Protein AF-A0A6C0CN05-F1 (afdb_monomer_lite)

Structure (mmCIF, N/CA/C/O backbone):
data_AF-A0A6C0CN05-F1
#
_entry.id   AF-A0A6C0CN05-F1
#
loop_
_atom_site.group_PDB
_atom_site.id
_atom_site.type_symbol
_atom_site.label_atom_id
_atom_site.label_alt_id
_atom_site.label_comp_id
_atom_site.label_asym_id
_atom_site.label_entity_id
_atom_site.label_seq_id
_atom_site.pdbx_PDB_ins_code
_atom_site.Cartn_x
_atom_site.Cartn_y
_atom_site.Cartn_z
_atom_site.occupancy
_atom_site.B_iso_or_equiv
_atom_site.auth_seq_id
_atom_site.auth_comp_id
_atom_site.auth_asym_id
_atom_site.auth_atom_id
_atom_site.pdbx_PDB_model_num
ATOM 1 N N . MET A 1 1 ? -14.608 10.363 8.719 1.00 62.09 1 MET A N 1
ATOM 2 C CA . MET A 1 1 ? -14.135 9.173 7.986 1.00 62.09 1 MET A CA 1
ATOM 3 C C . MET A 1 1 ? -12.738 8.878 8.479 1.00 62.09 1 MET A C 1
ATOM 5 O O . MET A 1 1 ? -11.831 9.630 8.137 1.00 62.09 1 MET A O 1
ATOM 9 N N . PHE A 1 2 ? -12.588 7.864 9.327 1.00 77.44 2 PHE A N 1
ATOM 10 C CA . PHE A 1 2 ? -11.297 7.524 9.915 1.00 77.44 2 PHE A CA 1
ATOM 11 C C . PHE A 1 2 ? -10.733 6.236 9.309 1.00 77.44 2 PHE A C 1
ATOM 13 O O . PHE A 1 2 ? -11.455 5.270 9.052 1.00 77.44 2 PHE A O 1
ATOM 20 N N . ILE A 1 3 ? -9.426 6.268 9.043 1.00 87.94 3 ILE A N 1
ATOM 21 C CA . ILE A 1 3 ? -8.615 5.103 8.699 1.00 87.94 3 ILE A CA 1
ATOM 22 C C . ILE A 1 3 ? -7.657 4.915 9.868 1.00 87.94 3 ILE A C 1
ATOM 24 O O . ILE A 1 3 ? -6.768 5.744 10.081 1.00 87.94 3 ILE A O 1
ATOM 28 N N . ASP A 1 4 ? -7.835 3.830 10.608 1.00 90.06 4 ASP A N 1
ATOM 29 C CA . ASP A 1 4 ? -6.95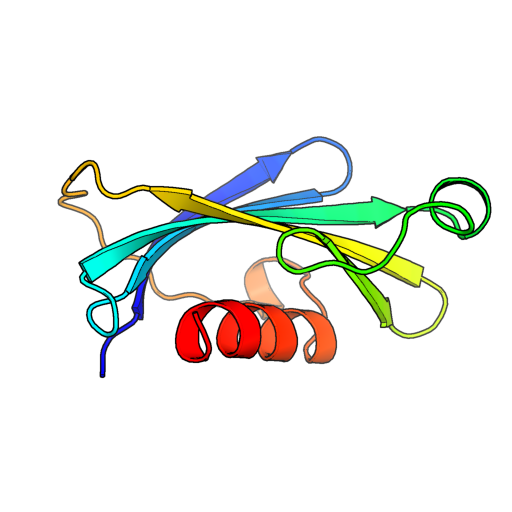9 3.479 11.714 1.00 90.06 4 ASP A CA 1
ATOM 30 C C . ASP A 1 4 ? -5.846 2.574 11.208 1.00 90.06 4 ASP A C 1
ATOM 32 O O . ASP A 1 4 ? -6.091 1.468 10.727 1.00 90.06 4 ASP A O 1
ATOM 36 N N . PHE A 1 5 ? -4.601 3.016 11.341 1.00 91.81 5 PHE A N 1
ATOM 37 C CA . PHE A 1 5 ? -3.440 2.182 11.055 1.00 91.81 5 PHE A CA 1
ATOM 38 C C . PHE A 1 5 ? -2.990 1.495 12.342 1.00 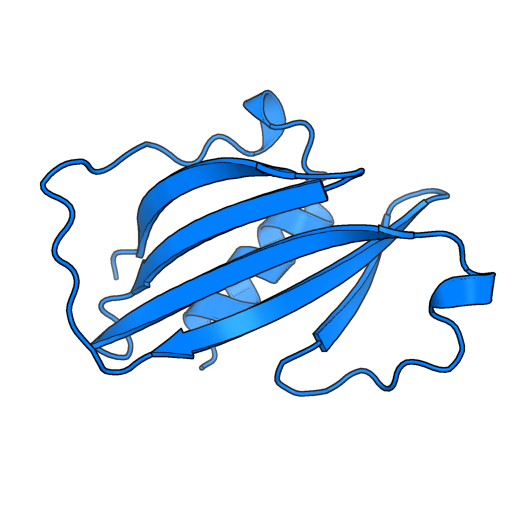91.81 5 PHE A C 1
ATOM 40 O O . PHE A 1 5 ? -2.805 2.146 13.369 1.00 91.81 5 PHE A O 1
ATOM 47 N N . TYR A 1 6 ? -2.792 0.180 12.295 1.00 92.19 6 TYR A N 1
ATOM 48 C CA . TYR A 1 6 ? -2.428 -0.626 13.465 1.00 92.19 6 TYR A CA 1
ATOM 49 C C . TYR A 1 6 ? -0.967 -1.050 13.451 1.00 92.19 6 TYR A C 1
ATOM 51 O O . TYR A 1 6 ? -0.306 -1.055 14.490 1.00 92.19 6 TYR A O 1
ATOM 59 N N . SER A 1 7 ? -0.437 -1.395 12.278 1.00 91.69 7 SER A N 1
ATOM 60 C CA . SER A 1 7 ? 0.979 -1.722 12.145 1.00 91.69 7 SER A CA 1
ATOM 61 C C . SER A 1 7 ? 1.497 -1.445 10.743 1.00 91.69 7 SER A C 1
ATOM 63 O O . SER A 1 7 ? 0.779 -1.595 9.753 1.00 91.69 7 SER A O 1
ATOM 65 N N . ILE A 1 8 ? 2.767 -1.048 10.681 1.00 93.12 8 ILE A N 1
ATOM 66 C CA . ILE A 1 8 ? 3.537 -0.946 9.447 1.00 93.12 8 ILE A CA 1
ATOM 67 C C . ILE A 1 8 ? 4.878 -1.608 9.716 1.00 93.12 8 ILE A C 1
ATOM 69 O O . ILE A 1 8 ? 5.646 -1.131 10.553 1.00 93.12 8 ILE A O 1
ATOM 73 N N . HIS A 1 9 ? 5.160 -2.709 9.033 1.00 92.88 9 HIS A N 1
ATOM 74 C CA . HIS A 1 9 ? 6.413 -3.435 9.199 1.00 92.88 9 HIS A CA 1
ATOM 75 C C . HIS A 1 9 ? 7.053 -3.745 7.851 1.00 92.88 9 HIS A C 1
ATOM 77 O O . HIS A 1 9 ? 6.398 -3.782 6.809 1.00 92.88 9 HIS A O 1
ATOM 83 N N . SER A 1 10 ? 8.373 -3.897 7.866 1.00 92.19 10 SER A N 1
ATOM 84 C CA . SER A 1 10 ? 9.130 -4.274 6.678 1.00 92.19 10 SER A CA 1
ATOM 85 C C . SER A 1 10 ? 8.998 -5.771 6.434 1.00 92.19 10 SER A C 1
ATOM 87 O O . SER A 1 10 ? 9.081 -6.558 7.372 1.00 92.19 10 SER A O 1
ATOM 89 N N . ILE A 1 11 ? 8.860 -6.146 5.171 1.00 89.00 11 ILE A N 1
ATOM 90 C CA . ILE A 1 11 ? 9.041 -7.516 4.684 1.00 89.00 11 ILE A CA 1
ATOM 91 C C . ILE A 1 11 ? 10.070 -7.480 3.549 1.00 89.00 11 ILE A C 1
ATOM 93 O O . ILE A 1 11 ? 10.454 -6.391 3.118 1.00 89.00 11 ILE A O 1
ATOM 97 N N . ASN A 1 12 ? 10.515 -8.636 3.051 1.00 79.88 12 ASN A N 1
ATOM 98 C CA . ASN A 1 12 ? 11.461 -8.722 1.929 1.00 79.88 12 ASN A CA 1
ATOM 99 C C . ASN A 1 12 ? 11.118 -7.719 0.810 1.00 79.88 12 ASN A C 1
ATOM 101 O O . ASN A 1 12 ? 10.056 -7.808 0.195 1.00 79.88 12 ASN A O 1
ATOM 105 N N . ASN A 1 13 ? 12.019 -6.758 0.570 1.00 83.12 13 ASN A N 1
ATOM 106 C CA . ASN A 1 13 ? 11.886 -5.679 -0.420 1.00 83.12 13 ASN A CA 1
ATOM 107 C C . ASN A 1 13 ? 10.538 -4.922 -0.398 1.00 83.12 13 ASN A C 1
ATOM 109 O O . ASN A 1 13 ? 10.082 -4.420 -1.431 1.00 83.12 13 ASN A O 1
ATOM 113 N N . GLY A 1 14 ? 9.885 -4.824 0.764 1.00 92.25 14 GLY A N 1
ATOM 114 C CA . GLY A 1 14 ? 8.544 -4.262 0.853 1.00 92.25 14 GLY A CA 1
ATOM 115 C C . GLY A 1 14 ? 8.090 -3.826 2.241 1.00 92.25 14 GLY A C 1
ATOM 116 O O . GLY A 1 14 ? 8.840 -3.814 3.221 1.00 92.25 14 GLY A O 1
ATOM 117 N N . LYS A 1 15 ? 6.820 -3.435 2.304 1.00 94.81 15 LYS A N 1
ATOM 118 C CA . LYS A 1 15 ? 6.112 -3.001 3.507 1.00 94.81 15 LYS A CA 1
ATOM 119 C C . LYS A 1 15 ? 4.765 -3.694 3.586 1.00 94.81 15 LYS A C 1
ATOM 121 O O . LYS A 1 15 ? 4.072 -3.813 2.581 1.00 94.81 15 LYS A O 1
ATOM 126 N N . VAL A 1 16 ? 4.391 -4.088 4.790 1.00 95.50 16 VAL A N 1
ATOM 127 C CA . VAL A 1 16 ? 3.043 -4.530 5.125 1.00 95.50 16 VAL A CA 1
ATOM 128 C C . VAL A 1 16 ? 2.402 -3.462 5.990 1.00 95.50 16 VAL A C 1
ATOM 130 O O . VAL A 1 16 ? 3.016 -2.980 6.940 1.00 95.50 16 VAL A O 1
ATOM 133 N N . ILE A 1 17 ? 1.177 -3.092 5.639 1.00 95.12 17 ILE A N 1
ATOM 134 C CA . ILE A 1 17 ? 0.370 -2.062 6.279 1.00 95.12 17 ILE A CA 1
ATOM 135 C C . ILE A 1 17 ? -0.951 -2.717 6.666 1.00 95.12 17 ILE A C 1
ATOM 137 O O . ILE A 1 17 ? -1.682 -3.222 5.813 1.00 95.12 17 ILE A O 1
ATOM 141 N N . ILE A 1 18 ? -1.245 -2.714 7.959 1.00 93.56 18 ILE A N 1
ATOM 142 C CA . ILE A 1 18 ? -2.467 -3.286 8.520 1.00 93.56 18 ILE A CA 1
ATOM 143 C C . ILE A 1 18 ? -3.248 -2.177 9.196 1.00 93.56 18 ILE A C 1
ATOM 145 O O . ILE A 1 18 ? -2.677 -1.366 9.932 1.00 93.56 18 ILE A O 1
ATOM 149 N N . GLY A 1 19 ? -4.556 -2.186 8.995 1.00 92.38 19 GLY A N 1
ATOM 150 C CA . GLY A 1 19 ? -5.443 -1.250 9.650 1.00 92.38 19 GLY A CA 1
ATOM 151 C C . GLY A 1 19 ? -6.908 -1.594 9.465 1.00 92.38 19 GLY A C 1
ATOM 152 O O . GLY A 1 19 ? -7.270 -2.696 9.046 1.00 92.38 19 GLY A O 1
ATOM 153 N N . TYR A 1 20 ? -7.738 -0.619 9.786 1.00 90.88 20 TYR A N 1
ATOM 154 C CA . TYR A 1 20 ? -9.182 -0.678 9.697 1.00 90.88 20 TYR A CA 1
ATOM 155 C C . TYR A 1 20 ? -9.715 0.593 9.051 1.00 90.88 20 TYR A C 1
ATOM 157 O O . TYR A 1 20 ? -9.208 1.691 9.284 1.00 90.88 20 TYR A O 1
ATOM 165 N N . THR A 1 21 ? -10.745 0.436 8.231 1.00 88.12 21 THR A N 1
ATOM 166 C CA . THR A 1 21 ? -11.497 1.557 7.675 1.00 88.12 21 THR A CA 1
ATOM 167 C C . THR A 1 21 ? -12.927 1.501 8.186 1.00 88.12 21 THR A C 1
ATOM 169 O O . THR A 1 21 ? -13.634 0.508 7.990 1.00 88.12 21 THR A O 1
ATOM 172 N N . GLU A 1 22 ? -13.376 2.588 8.816 1.00 82.12 22 GLU A N 1
ATOM 173 C CA . GLU A 1 22 ? -14.777 2.735 9.223 1.00 82.12 22 GLU A CA 1
ATOM 174 C C . GLU A 1 22 ? -15.723 2.734 8.020 1.00 82.12 22 GLU A C 1
ATOM 176 O O . GLU A 1 22 ? -16.877 2.337 8.146 1.00 82.12 22 GLU A O 1
ATOM 181 N N . TYR A 1 23 ? -15.229 3.129 6.842 1.00 79.56 23 TYR A N 1
ATOM 182 C CA . TYR A 1 23 ? -16.047 3.335 5.647 1.00 79.56 23 TYR A CA 1
ATOM 183 C C . TYR A 1 23 ? -16.785 2.070 5.202 1.00 79.56 23 TYR A C 1
ATOM 185 O O . TYR A 1 23 ? -17.938 2.129 4.788 1.00 79.56 23 TYR A O 1
ATOM 193 N N . PHE A 1 24 ? -16.131 0.917 5.349 1.00 79.31 24 PHE A N 1
ATOM 194 C CA . PHE A 1 24 ? -16.686 -0.385 4.975 1.00 79.31 24 PHE A CA 1
ATOM 195 C C . PHE A 1 24 ? -16.782 -1.349 6.151 1.00 79.31 24 PHE A C 1
ATOM 197 O O . PHE A 1 24 ? -17.159 -2.502 5.960 1.00 79.31 24 PHE A O 1
ATOM 204 N N . SER A 1 25 ? -16.423 -0.897 7.356 1.00 84.19 25 SER A N 1
ATOM 205 C CA . SER A 1 25 ? -16.275 -1.753 8.536 1.00 84.19 25 SER A CA 1
ATOM 206 C C . SER A 1 25 ? -15.390 -2.977 8.266 1.00 84.19 25 SER A C 1
ATOM 208 O O . SER A 1 25 ? -15.695 -4.095 8.681 1.00 84.19 25 SER A O 1
ATOM 210 N N . LYS A 1 26 ? -14.293 -2.773 7.525 1.00 87.25 26 LYS A N 1
ATOM 211 C CA . LYS A 1 26 ? -13.372 -3.835 7.101 1.00 87.25 26 LYS A CA 1
ATOM 212 C C . LYS A 1 26 ? -11.965 -3.579 7.608 1.00 87.25 26 LYS A C 1
ATOM 214 O O . LYS A 1 26 ? -11.480 -2.446 7.650 1.00 87.25 26 LYS A O 1
ATOM 219 N N . TYR A 1 27 ? -11.281 -4.678 7.882 1.00 89.25 27 TYR A N 1
ATOM 220 C CA . TYR A 1 27 ? -9.837 -4.703 8.044 1.00 89.25 27 TYR A CA 1
ATOM 221 C C . TYR A 1 27 ? -9.190 -4.701 6.681 1.00 89.25 27 TYR A C 1
ATOM 223 O O . TYR A 1 27 ? -9.670 -5.388 5.782 1.00 89.25 27 TYR A O 1
ATOM 231 N N . PHE A 1 28 ? -8.083 -3.985 6.548 1.00 91.62 28 PHE A N 1
ATOM 232 C CA . PHE A 1 28 ? -7.257 -4.051 5.358 1.00 91.62 28 PHE A CA 1
ATOM 233 C C . PHE A 1 28 ? -5.871 -4.583 5.697 1.00 91.62 28 PHE A C 1
ATOM 235 O O . PHE A 1 28 ? -5.273 -4.266 6.728 1.00 91.62 28 PHE A O 1
ATOM 242 N N . HIS A 1 29 ? -5.359 -5.383 4.773 1.00 94.00 29 HIS A N 1
ATOM 243 C CA . HIS A 1 29 ? -3.983 -5.829 4.726 1.00 94.00 29 HIS A CA 1
ATOM 244 C C . HIS A 1 29 ? -3.416 -5.426 3.373 1.00 94.00 29 HIS A C 1
ATOM 246 O O . HIS A 1 29 ? -3.835 -5.936 2.330 1.00 94.00 29 HIS A O 1
ATOM 252 N N . ILE A 1 30 ? -2.494 -4.469 3.398 1.00 95.38 30 ILE A N 1
ATOM 253 C CA . ILE A 1 30 ? -1.865 -3.923 2.205 1.00 95.38 30 ILE A CA 1
ATOM 254 C C . ILE A 1 30 ? -0.390 -4.282 2.212 1.00 95.38 30 ILE A C 1
ATOM 256 O O . ILE A 1 30 ? 0.338 -3.953 3.143 1.00 95.38 30 ILE A O 1
ATOM 260 N N . THR A 1 31 ? 0.054 -4.941 1.152 1.00 96.00 31 THR A N 1
ATOM 261 C CA . THR A 1 31 ? 1.460 -5.252 0.914 1.00 96.00 31 THR A CA 1
ATOM 262 C C . THR A 1 31 ? 1.971 -4.402 -0.238 1.00 96.00 31 THR A C 1
ATOM 264 O O . THR A 1 31 ? 1.379 -4.387 -1.309 1.00 96.00 31 THR A O 1
ATOM 267 N N . VAL A 1 32 ? 3.081 -3.705 -0.029 1.00 95.81 32 VAL A N 1
ATOM 268 C CA . VAL A 1 32 ? 3.762 -2.883 -1.031 1.00 95.81 32 VAL A CA 1
ATOM 269 C C . VAL A 1 32 ? 5.129 -3.500 -1.272 1.00 95.81 32 VAL A C 1
ATOM 271 O O . VAL A 1 32 ? 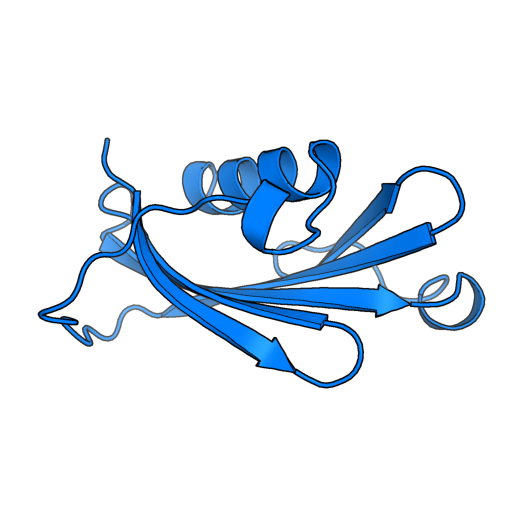5.950 -3.522 -0.359 1.00 95.81 32 VAL A O 1
ATOM 274 N N . THR A 1 33 ? 5.397 -3.995 -2.477 1.00 94.88 33 THR A N 1
ATOM 275 C CA . THR A 1 33 ? 6.710 -4.564 -2.828 1.00 94.88 33 THR A CA 1
ATOM 276 C C . THR A 1 33 ? 7.317 -3.837 -4.011 1.00 94.88 33 THR A C 1
ATOM 278 O O . THR A 1 33 ? 6.640 -3.596 -5.010 1.00 94.88 33 THR A O 1
ATOM 281 N N . LYS A 1 34 ? 8.603 -3.497 -3.903 1.00 93.12 34 LYS A N 1
ATOM 282 C CA . LYS A 1 34 ? 9.386 -3.007 -5.036 1.00 93.12 34 LYS A CA 1
ATOM 283 C C . LYS A 1 34 ? 9.767 -4.201 -5.912 1.00 93.12 34 LYS A C 1
ATOM 285 O O . LYS A 1 34 ? 10.261 -5.209 -5.404 1.00 93.12 34 LYS A O 1
ATOM 290 N N . ARG A 1 35 ? 9.508 -4.104 -7.214 1.00 90.75 35 ARG A N 1
ATOM 291 C CA . ARG A 1 35 ? 9.732 -5.173 -8.197 1.00 90.75 35 ARG A CA 1
ATOM 292 C C . ARG A 1 35 ? 10.390 -4.617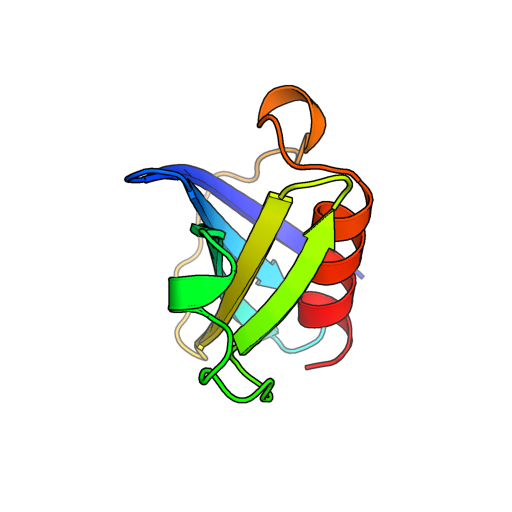 -9.453 1.00 90.75 35 ARG A C 1
ATOM 294 O O . ARG A 1 35 ? 10.254 -3.432 -9.760 1.00 90.75 35 ARG A O 1
ATOM 301 N N . ASN A 1 36 ? 11.078 -5.486 -10.186 1.00 89.56 36 ASN A N 1
ATOM 302 C CA . ASN A 1 36 ? 11.583 -5.147 -11.510 1.00 89.56 36 ASN A CA 1
ATOM 303 C C . ASN A 1 36 ? 10.451 -5.229 -12.535 1.00 89.56 36 ASN A C 1
ATOM 305 O O . ASN A 1 36 ? 9.496 -5.983 -12.356 1.00 89.56 36 ASN A O 1
ATOM 309 N N . TYR A 1 37 ? 10.575 -4.482 -13.633 1.00 85.62 37 TYR A N 1
ATOM 310 C CA . TYR A 1 37 ? 9.574 -4.475 -14.703 1.00 85.62 37 TYR A CA 1
ATOM 311 C C . TYR A 1 37 ? 9.308 -5.880 -15.268 1.00 85.62 37 TYR A C 1
ATOM 313 O O . TYR A 1 37 ? 8.163 -6.255 -15.509 1.00 85.62 37 TYR A O 1
ATOM 321 N N . GLN A 1 38 ? 10.363 -6.681 -15.424 1.00 88.00 38 GLN A N 1
ATOM 322 C CA . GLN A 1 38 ? 10.286 -8.046 -15.937 1.00 88.00 38 GLN A CA 1
ATOM 323 C C . GLN A 1 38 ? 9.408 -8.960 -15.070 1.00 88.00 38 GLN A C 1
ATOM 325 O O . GLN A 1 38 ? 8.744 -9.828 -15.626 1.00 88.00 38 GLN A O 1
ATOM 330 N N . ASP A 1 39 ? 9.362 -8.738 -13.752 1.00 84.75 39 ASP A N 1
ATOM 331 C CA . ASP A 1 39 ? 8.622 -9.585 -12.803 1.00 84.75 39 ASP A CA 1
ATOM 332 C C . ASP A 1 39 ? 7.123 -9.255 -12.748 1.00 84.75 39 ASP A C 1
ATOM 334 O O . ASP A 1 39 ? 6.334 -10.013 -12.188 1.00 84.75 39 ASP A O 1
ATOM 338 N N . ILE A 1 40 ? 6.725 -8.095 -13.275 1.00 86.81 40 ILE A N 1
ATOM 339 C CA . ILE A 1 40 ? 5.368 -7.552 -13.113 1.00 86.81 40 ILE A CA 1
ATOM 340 C C . ILE A 1 40 ? 4.644 -7.302 -14.429 1.00 86.81 40 ILE A C 1
ATOM 342 O O . ILE A 1 40 ? 3.445 -7.042 -14.403 1.00 86.81 40 ILE A O 1
ATOM 346 N N . LY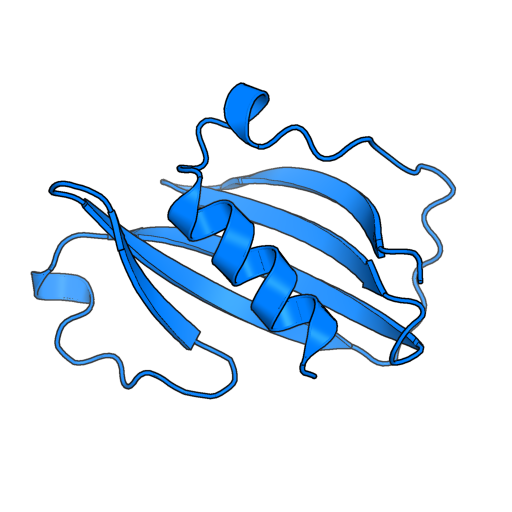S A 1 41 ? 5.350 -7.358 -15.566 1.00 85.56 41 LYS A N 1
ATOM 347 C CA . LYS A 1 41 ? 4.789 -7.073 -16.896 1.00 85.56 41 LYS A CA 1
ATOM 348 C C . LYS A 1 41 ? 3.551 -7.923 -17.220 1.00 85.56 41 LYS A C 1
ATOM 350 O O . LYS A 1 41 ? 2.666 -7.447 -17.919 1.00 85.56 41 LYS A O 1
ATOM 355 N N . ASP A 1 42 ? 3.485 -9.135 -16.666 1.00 86.31 42 ASP A N 1
ATOM 356 C CA . ASP A 1 42 ? 2.419 -10.109 -16.918 1.00 86.31 42 ASP A CA 1
ATOM 357 C C . ASP A 1 42 ? 1.379 -10.159 -15.784 1.00 86.31 42 ASP A C 1
ATOM 359 O O . ASP A 1 42 ? 0.413 -10.916 -15.862 1.00 86.31 42 ASP A O 1
ATOM 363 N N . ILE A 1 43 ? 1.550 -9.371 -14.714 1.00 85.06 43 ILE A N 1
ATOM 364 C CA . ILE A 1 43 ? 0.591 -9.329 -13.608 1.00 85.06 43 ILE A CA 1
ATOM 365 C C . ILE A 1 43 ? -0.560 -8.396 -14.011 1.00 85.06 43 ILE A C 1
ATOM 367 O O . ILE A 1 43 ? -0.355 -7.183 -14.119 1.00 85.06 43 ILE A O 1
ATOM 371 N N . PRO A 1 44 ? -1.790 -8.907 -14.196 1.00 81.25 44 PRO A N 1
ATOM 372 C CA . PRO A 1 44 ? -2.914 -8.054 -14.538 1.00 81.25 44 PRO A CA 1
ATOM 373 C C . PRO A 1 44 ? -3.256 -7.145 -13.356 1.00 81.25 44 PRO A C 1
ATOM 375 O O . PRO A 1 44 ? -3.440 -7.611 -12.226 1.00 81.25 44 PRO A O 1
ATOM 378 N N . SER A 1 45 ? -3.389 -5.846 -13.633 1.00 81.12 45 SER A N 1
ATOM 379 C CA . SER A 1 45 ? -3.945 -4.902 -12.666 1.00 81.12 45 SER A CA 1
ATOM 380 C C . SER A 1 45 ? -5.398 -5.283 -12.407 1.00 81.12 45 SER A C 1
ATOM 382 O O . SER A 1 45 ? -6.221 -5.330 -13.323 1.00 81.12 45 SER A O 1
ATOM 384 N N . ASN A 1 46 ? -5.709 -5.613 -11.163 1.00 85.12 46 ASN A N 1
ATOM 385 C CA . ASN A 1 46 ? -7.039 -6.019 -10.763 1.00 85.12 46 ASN A CA 1
ATOM 386 C C . ASN A 1 46 ? -7.421 -5.346 -9.449 1.00 85.12 46 ASN A C 1
ATOM 388 O O . ASN A 1 46 ? -6.682 -4.565 -8.858 1.00 85.12 46 ASN A O 1
ATOM 392 N N . ARG A 1 47 ? -8.617 -5.676 -8.979 1.00 79.69 47 ARG A N 1
ATOM 393 C CA . ARG A 1 47 ? -9.181 -5.143 -7.744 1.00 79.69 47 ARG A CA 1
ATOM 394 C C . ARG A 1 47 ? -8.245 -5.292 -6.531 1.00 79.69 47 ARG A C 1
ATOM 396 O O . ARG A 1 47 ? -8.216 -4.398 -5.697 1.00 79.69 47 ARG A O 1
ATOM 403 N N . ASN A 1 48 ? -7.484 -6.379 -6.432 1.00 86.81 48 ASN A N 1
ATOM 404 C CA . ASN A 1 48 ? -6.586 -6.657 -5.310 1.00 86.81 48 ASN A CA 1
ATOM 405 C C . ASN A 1 48 ? -5.120 -6.316 -5.592 1.00 86.81 48 ASN A C 1
ATOM 407 O O . ASN A 1 48 ? -4.372 -6.177 -4.637 1.00 86.81 48 ASN A O 1
ATOM 411 N N . ASN A 1 49 ? -4.701 -6.192 -6.850 1.00 90.50 49 ASN A N 1
ATOM 412 C CA . ASN A 1 49 ? -3.310 -5.975 -7.238 1.00 90.50 49 ASN A CA 1
ATOM 413 C C . ASN A 1 49 ? -3.217 -4.745 -8.140 1.00 90.50 49 ASN A C 1
ATOM 415 O O . ASN A 1 49 ? -3.747 -4.758 -9.248 1.00 90.50 49 ASN A O 1
ATOM 419 N N . VAL A 1 50 ? -2.505 -3.713 -7.699 1.00 92.62 50 VAL A N 1
ATOM 420 C CA . VAL A 1 50 ? -2.259 -2.498 -8.481 1.00 92.62 50 VAL A CA 1
ATOM 421 C C . VAL A 1 50 ? -0.763 -2.314 -8.675 1.00 92.62 50 VAL A C 1
ATOM 423 O O . VAL A 1 50 ? 0.012 -2.419 -7.726 1.00 92.62 50 VAL A O 1
ATOM 426 N N . ILE A 1 51 ? -0.358 -2.019 -9.907 1.00 92.88 51 ILE A N 1
ATOM 427 C CA . ILE A 1 51 ? 1.030 -1.710 -10.253 1.00 92.88 51 ILE A CA 1
ATOM 428 C C . ILE A 1 51 ? 1.158 -0.207 -10.450 1.00 92.88 51 ILE A C 1
ATOM 430 O O . ILE A 1 51 ? 0.407 0.386 -11.223 1.00 92.88 51 ILE A O 1
ATOM 434 N N . ILE A 1 52 ? 2.134 0.406 -9.786 1.00 92.56 52 ILE A N 1
ATOM 435 C CA . ILE A 1 52 ? 2.469 1.816 -9.979 1.00 92.56 52 ILE A CA 1
ATOM 436 C C . ILE A 1 52 ? 3.944 1.956 -10.299 1.00 92.56 52 ILE A C 1
ATOM 438 O O . ILE A 1 52 ? 4.805 1.454 -9.578 1.00 92.56 52 ILE A O 1
ATOM 442 N N . LYS A 1 53 ? 4.228 2.719 -11.353 1.00 90.88 53 LYS A N 1
ATOM 443 C CA . LYS A 1 53 ? 5.564 3.238 -11.616 1.00 90.88 53 LYS A CA 1
ATOM 444 C C . LYS A 1 53 ? 5.798 4.480 -10.756 1.00 90.88 53 LYS A C 1
ATOM 446 O O . LYS A 1 53 ? 5.011 5.425 -10.795 1.00 90.88 53 LYS A O 1
ATOM 451 N N . SER A 1 54 ? 6.875 4.487 -9.983 1.00 88.94 54 SER A N 1
ATOM 452 C CA . SER A 1 54 ? 7.343 5.660 -9.248 1.00 88.94 54 SER A CA 1
ATOM 453 C C . SER A 1 54 ? 8.800 5.896 -9.616 1.00 88.94 54 SER A C 1
ATOM 455 O O . SER A 1 54 ? 9.666 5.073 -9.324 1.00 88.94 54 SER A O 1
ATOM 457 N N . ASN A 1 55 ? 9.069 7.002 -10.310 1.00 86.12 55 ASN A N 1
ATOM 458 C CA . ASN A 1 55 ? 10.368 7.285 -10.920 1.00 86.12 55 ASN A CA 1
ATOM 459 C C . ASN A 1 55 ? 10.815 6.135 -11.852 1.00 86.12 55 ASN A C 1
ATOM 461 O O . ASN A 1 55 ? 10.152 5.862 -12.856 1.00 86.12 55 ASN A O 1
ATOM 465 N N . ASN A 1 56 ? 11.910 5.451 -11.504 1.00 86.12 56 ASN A N 1
ATOM 466 C CA . ASN A 1 56 ? 12.475 4.318 -12.247 1.00 86.12 56 ASN A CA 1
ATOM 467 C C . ASN A 1 56 ? 12.093 2.953 -11.660 1.00 86.12 56 ASN A C 1
ATOM 469 O O . ASN A 1 56 ? 12.464 1.921 -12.214 1.00 86.12 56 ASN A O 1
ATOM 473 N N . ASP A 1 57 ? 11.350 2.948 -10.557 1.00 89.88 57 ASP A N 1
ATOM 474 C CA . ASP A 1 57 ? 10.967 1.744 -9.842 1.00 89.88 57 ASP A CA 1
ATOM 475 C C . ASP A 1 57 ? 9.501 1.406 -10.092 1.00 89.88 57 ASP A C 1
ATOM 477 O O . ASP A 1 57 ? 8.658 2.281 -10.317 1.00 89.88 57 ASP A O 1
ATOM 481 N N . TYR A 1 58 ? 9.183 0.121 -9.990 1.00 92.44 58 TYR A N 1
ATOM 482 C CA . TYR A 1 58 ? 7.811 -0.345 -10.013 1.00 92.44 58 TYR A CA 1
ATOM 483 C C . TYR A 1 58 ? 7.428 -0.938 -8.665 1.00 92.44 58 TYR A C 1
ATOM 485 O O . TYR A 1 58 ? 8.193 -1.669 -8.030 1.00 92.44 58 TYR A O 1
ATOM 493 N N . PHE A 1 59 ? 6.213 -0.621 -8.240 1.00 94.00 59 PHE A N 1
ATOM 494 C CA . PHE A 1 59 ? 5.643 -1.068 -6.985 1.00 94.00 59 PHE A CA 1
ATOM 495 C C . PHE A 1 59 ? 4.394 -1.887 -7.266 1.00 94.00 59 PHE A C 1
ATOM 497 O O . PHE A 1 59 ? 3.469 -1.410 -7.923 1.00 94.00 59 PHE A O 1
ATOM 504 N N . LEU A 1 60 ? 4.368 -3.108 -6.740 1.00 94.38 60 LEU A N 1
ATOM 505 C CA . LEU A 1 60 ? 3.170 -3.929 -6.670 1.00 94.38 60 LEU A CA 1
ATOM 506 C C . LEU A 1 60 ? 2.507 -3.694 -5.312 1.00 94.38 60 LEU A C 1
ATOM 508 O O . LEU A 1 60 ? 3.102 -3.982 -4.270 1.00 94.38 60 LEU A O 1
ATOM 512 N N . ILE A 1 61 ? 1.281 -3.180 -5.342 1.00 95.00 61 ILE A N 1
ATOM 513 C CA . ILE A 1 61 ? 0.425 -2.979 -4.177 1.00 95.00 61 ILE A CA 1
ATOM 514 C C . ILE A 1 61 ? -0.641 -4.067 -4.189 1.00 95.00 61 ILE A C 1
ATOM 516 O O . ILE A 1 61 ? -1.482 -4.111 -5.082 1.00 95.00 61 ILE A O 1
ATOM 520 N N . GLN A 1 62 ? -0.610 -4.938 -3.190 1.00 94.38 62 GLN A N 1
ATOM 521 C CA . GLN A 1 62 ? -1.608 -5.978 -2.983 1.00 94.38 62 GLN A CA 1
ATOM 522 C C . GLN A 1 62 ? -2.499 -5.576 -1.816 1.00 94.38 62 GLN A C 1
ATOM 524 O O . GLN A 1 62 ? -1.989 -5.197 -0.766 1.00 94.38 62 GLN A O 1
ATOM 529 N N . CYS A 1 63 ? -3.813 -5.646 -1.983 1.00 93.50 63 CYS A N 1
ATOM 530 C CA . CYS A 1 63 ? -4.793 -5.189 -1.011 1.00 93.50 63 CYS A CA 1
ATOM 531 C C . CYS A 1 63 ? -5.867 -6.254 -0.798 1.00 93.50 63 CYS A C 1
ATOM 533 O O . CYS A 1 63 ? -6.592 -6.623 -1.727 1.00 93.50 63 CYS A O 1
ATOM 535 N N . ILE A 1 64 ? -5.973 -6.723 0.444 1.00 92.12 64 ILE A N 1
ATOM 536 C CA . ILE A 1 64 ? -6.957 -7.713 0.875 1.00 92.12 64 ILE A CA 1
ATOM 537 C C . ILE A 1 64 ? -7.780 -7.108 2.007 1.00 92.12 64 ILE A C 1
ATOM 539 O O . ILE A 1 64 ? -7.218 -6.514 2.929 1.00 92.12 64 ILE A O 1
ATOM 543 N N . PHE A 1 65 ? -9.099 -7.282 1.935 1.00 89.94 65 PHE A N 1
ATOM 544 C CA . PHE A 1 65 ? -10.012 -6.880 2.996 1.00 89.94 65 PHE A CA 1
ATOM 545 C C . PHE A 1 65 ? -10.623 -8.090 3.688 1.00 89.94 65 PHE A C 1
ATOM 547 O O . PHE A 1 65 ? -11.006 -9.055 3.025 1.00 89.94 65 PHE A O 1
ATOM 554 N N . TYR A 1 66 ? -10.775 -7.997 5.005 1.00 87.69 66 TYR A N 1
ATOM 555 C CA . TYR A 1 66 ? -11.393 -9.030 5.829 1.00 87.69 66 TYR A CA 1
ATOM 556 C C . TYR A 1 66 ? -12.563 -8.446 6.621 1.00 87.69 66 TYR A C 1
ATOM 558 O O . TYR A 1 66 ? -12.498 -7.316 7.110 1.00 87.69 66 TYR A O 1
ATOM 566 N N . THR A 1 67 ? -13.628 -9.235 6.758 1.00 78.44 67 THR A N 1
ATOM 567 C CA . THR A 1 67 ? -14.782 -8.929 7.619 1.00 78.44 67 THR A CA 1
ATOM 568 C C . THR A 1 67 ? -14.496 -9.204 9.093 1.00 78.44 67 THR A C 1
ATOM 570 O O . THR A 1 67 ? -15.198 -8.696 9.961 1.00 78.44 67 THR A O 1
ATOM 573 N N . GLN A 1 68 ? -13.480 -10.017 9.395 1.00 68.88 68 GLN A N 1
ATOM 574 C CA . GLN A 1 68 ? -13.214 -10.469 10.753 1.00 68.88 68 GLN A CA 1
ATOM 575 C C . GLN A 1 68 ? -12.481 -9.399 11.567 1.00 68.88 68 GLN A C 1
ATOM 577 O O . GLN A 1 68 ? -11.464 -8.855 11.136 1.00 68.88 68 GLN A O 1
ATOM 582 N N . TYR A 1 69 ? -13.022 -9.114 12.753 1.00 62.22 69 TYR A N 1
ATOM 583 C CA . TYR A 1 69 ? -12.576 -8.036 13.621 1.00 62.22 69 TYR A CA 1
ATOM 584 C C . TYR A 1 69 ? -11.402 -8.443 14.513 1.00 62.22 69 TYR A C 1
ATOM 586 O O . TYR A 1 69 ? -11.566 -9.261 15.414 1.00 62.22 69 TYR A O 1
ATOM 594 N N . ILE A 1 70 ? -10.229 -7.838 14.306 1.00 62.94 70 ILE A N 1
ATOM 595 C CA . ILE A 1 70 ? -9.107 -7.888 15.254 1.00 62.94 70 ILE A CA 1
ATOM 596 C C . ILE A 1 70 ? -8.889 -6.476 15.801 1.00 62.94 70 ILE A C 1
ATOM 598 O O . ILE A 1 70 ? -8.105 -5.708 15.245 1.00 62.94 70 ILE A O 1
ATOM 602 N N . LYS A 1 71 ? -9.607 -6.062 16.856 1.00 59.84 71 LYS A N 1
ATOM 603 C CA . LYS A 1 71 ? -9.346 -4.745 17.470 1.00 59.84 71 LYS A CA 1
ATOM 604 C C . LYS A 1 71 ? -7.901 -4.697 17.940 1.00 59.84 71 LYS A C 1
ATOM 606 O O . LYS A 1 71 ? -7.535 -5.383 18.891 1.00 59.84 71 LYS A O 1
ATOM 611 N N . SER A 1 72 ? -7.087 -3.868 17.302 1.00 68.88 72 SER A N 1
ATOM 612 C CA . SER A 1 72 ? -5.830 -3.459 17.905 1.00 68.88 72 SER A CA 1
ATOM 613 C C . SER A 1 72 ? -6.145 -2.363 18.915 1.00 68.88 72 SER A C 1
ATOM 615 O O . SER A 1 72 ? -6.748 -1.352 18.563 1.00 68.88 72 SER A O 1
ATOM 617 N N . ASN A 1 73 ? -5.692 -2.516 20.159 1.00 76.00 73 ASN A N 1
ATOM 618 C CA . ASN A 1 73 ? -5.729 -1.427 21.146 1.00 76.00 73 ASN A CA 1
ATOM 619 C C . ASN A 1 73 ? -4.711 -0.317 20.832 1.00 76.00 73 ASN A C 1
ATOM 621 O O . ASN A 1 73 ? -4.601 0.661 21.567 1.00 76.00 73 ASN A O 1
ATOM 625 N N . LYS A 1 74 ? -3.934 -0.477 19.756 1.00 84.56 74 LYS A N 1
ATOM 626 C CA . LYS A 1 74 ? -2.882 0.440 19.343 1.00 84.56 74 LYS A CA 1
ATOM 627 C C . LYS A 1 74 ? -3.193 0.999 17.962 1.00 84.56 74 LYS A C 1
ATOM 629 O O . LYS A 1 74 ? -3.178 0.258 16.978 1.00 84.56 74 LYS A O 1
ATOM 634 N N . ILE A 1 75 ? -3.414 2.309 17.919 1.00 88.88 75 ILE A N 1
ATOM 635 C CA . ILE A 1 75 ? -3.484 3.111 16.697 1.00 88.88 75 ILE A CA 1
ATOM 636 C C . ILE A 1 75 ? -2.132 3.807 16.529 1.00 88.88 75 ILE A C 1
ATOM 638 O O . ILE A 1 75 ? -1.573 4.341 17.489 1.00 88.88 75 ILE A O 1
ATOM 642 N N . ILE A 1 76 ? -1.589 3.782 15.316 1.00 90.44 76 ILE A N 1
ATOM 643 C CA . ILE A 1 76 ? -0.353 4.473 14.958 1.00 90.44 76 ILE A CA 1
ATOM 644 C C . ILE A 1 76 ? -0.627 5.532 13.892 1.00 90.44 76 ILE A C 1
ATOM 646 O O . ILE A 1 76 ? -1.476 5.364 13.020 1.00 90.44 76 ILE A O 1
ATOM 650 N N . LYS A 1 77 ? 0.131 6.628 13.932 1.00 89.56 77 LYS A N 1
ATOM 651 C CA . LYS A 1 77 ? 0.122 7.618 12.853 1.00 89.56 77 LYS A CA 1
ATOM 652 C C . LYS A 1 77 ? 0.829 7.032 11.627 1.00 89.56 77 LYS A C 1
ATOM 654 O O . LYS A 1 77 ? 1.982 6.612 11.741 1.00 89.56 77 LYS A O 1
ATOM 659 N N . PHE A 1 78 ? 0.175 7.038 10.463 1.00 90.44 78 PHE A N 1
ATOM 660 C CA . PHE A 1 78 ? 0.830 6.644 9.217 1.00 90.44 78 PHE A CA 1
ATOM 661 C C . PHE A 1 78 ? 1.700 7.784 8.683 1.00 90.44 78 PHE A C 1
ATOM 663 O O . PHE A 1 78 ? 1.206 8.760 8.126 1.00 90.44 78 PHE A O 1
ATOM 670 N N . ASP A 1 79 ? 3.011 7.653 8.867 1.00 92.38 79 ASP A N 1
ATOM 671 C CA . ASP A 1 79 ? 4.011 8.553 8.295 1.00 92.38 79 ASP A CA 1
ATOM 672 C C . ASP A 1 79 ? 4.737 7.852 7.140 1.00 92.38 79 ASP A C 1
ATOM 674 O O . ASP A 1 79 ? 5.710 7.121 7.335 1.00 92.38 79 ASP A O 1
ATOM 678 N N . TYR A 1 80 ? 4.241 8.045 5.916 1.00 92.44 80 TYR A N 1
ATOM 679 C CA . TYR A 1 80 ? 4.772 7.371 4.730 1.00 92.44 80 TYR A CA 1
ATOM 680 C C . TYR A 1 80 ? 6.247 7.717 4.455 1.00 92.44 80 TYR A C 1
ATOM 682 O O . TYR A 1 80 ? 6.995 6.857 3.978 1.00 92.44 80 TYR A O 1
ATOM 690 N N . LYS A 1 81 ? 6.690 8.933 4.816 1.00 94.06 81 LYS A N 1
ATOM 691 C CA . LYS A 1 81 ? 8.077 9.387 4.635 1.00 94.06 81 LYS A CA 1
ATOM 692 C C . LYS A 1 81 ? 9.015 8.614 5.550 1.00 94.06 81 LYS A C 1
ATOM 694 O O . LYS A 1 81 ? 10.026 8.098 5.084 1.00 94.06 81 LYS A O 1
ATOM 699 N N . LYS A 1 82 ? 8.635 8.429 6.820 1.00 92.50 82 LYS A N 1
ATOM 700 C CA . LYS A 1 82 ? 9.391 7.601 7.779 1.00 92.50 82 LYS A CA 1
ATOM 701 C C . LYS A 1 82 ? 9.554 6.147 7.312 1.00 92.50 82 LYS A C 1
ATOM 703 O O . LYS A 1 82 ? 10.495 5.466 7.715 1.00 92.50 82 LYS A O 1
ATOM 708 N N . HIS A 1 83 ? 8.648 5.662 6.463 1.00 89.38 83 HIS A N 1
ATOM 709 C CA . HIS A 1 83 ? 8.665 4.299 5.937 1.00 89.38 83 HIS A CA 1
ATOM 710 C C . HIS A 1 83 ? 9.265 4.165 4.528 1.00 89.38 83 HIS A C 1
ATOM 712 O O . HIS A 1 83 ? 9.220 3.061 3.984 1.00 89.38 83 HIS A O 1
ATOM 718 N N . ASN A 1 84 ? 9.858 5.222 3.959 1.00 90.31 84 ASN A N 1
ATOM 719 C CA . ASN A 1 84 ? 10.414 5.231 2.598 1.00 90.31 84 ASN A CA 1
ATOM 720 C C . ASN A 1 84 ? 9.396 4.801 1.523 1.00 90.31 84 ASN A C 1
ATOM 722 O O . ASN A 1 84 ? 9.750 4.138 0.549 1.00 90.31 84 ASN A O 1
ATOM 726 N N . ILE A 1 85 ? 8.119 5.140 1.713 1.00 92.62 85 ILE A N 1
ATOM 727 C CA . ILE A 1 85 ? 7.069 4.909 0.718 1.00 92.62 85 ILE A CA 1
ATOM 728 C C . ILE A 1 85 ? 6.974 6.171 -0.152 1.00 92.62 85 ILE A C 1
ATOM 730 O O . ILE A 1 85 ? 6.810 7.254 0.406 1.00 92.62 85 ILE A O 1
ATOM 734 N N . PRO A 1 86 ? 7.073 6.090 -1.490 1.00 94.56 86 PRO A N 1
ATOM 735 C CA . PRO A 1 86 ? 6.886 7.262 -2.343 1.00 94.56 86 PRO A CA 1
ATOM 736 C C . PRO A 1 86 ? 5.465 7.837 -2.238 1.00 94.56 86 PRO A C 1
ATOM 738 O O . PRO A 1 86 ? 4.501 7.101 -2.033 1.00 94.56 86 PRO A O 1
ATOM 741 N N . GLU A 1 87 ? 5.311 9.148 -2.424 1.00 94.81 87 GLU A N 1
ATOM 742 C CA . GLU A 1 87 ? 4.022 9.830 -2.233 1.00 94.81 87 GLU A CA 1
ATOM 743 C C . GLU A 1 87 ? 2.913 9.305 -3.160 1.00 94.81 87 GLU A C 1
ATOM 745 O O . GLU A 1 87 ? 1.794 9.070 -2.712 1.00 94.81 87 GLU A O 1
ATOM 750 N N . ASN A 1 88 ? 3.216 9.022 -4.429 1.00 94.69 88 ASN A N 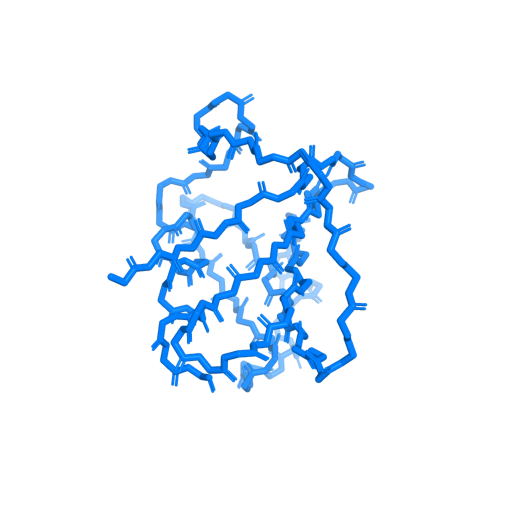1
ATOM 751 C CA . ASN A 1 88 ? 2.237 8.447 -5.358 1.00 94.69 88 ASN A CA 1
ATOM 752 C C . ASN A 1 88 ? 1.769 7.037 -4.942 1.00 94.69 88 ASN A C 1
ATOM 754 O O . ASN A 1 88 ? 0.618 6.673 -5.179 1.00 94.69 88 ASN A O 1
ATOM 758 N N . ILE A 1 89 ? 2.633 6.260 -4.279 1.00 95.25 89 ILE A N 1
ATOM 759 C CA . ILE A 1 89 ? 2.283 4.959 -3.692 1.00 95.25 89 ILE A CA 1
ATOM 760 C C . ILE A 1 89 ? 1.393 5.157 -2.468 1.00 95.25 89 ILE A C 1
ATOM 762 O O . ILE A 1 89 ? 0.374 4.484 -2.338 1.00 95.25 89 ILE A O 1
ATOM 766 N N . TYR A 1 90 ? 1.735 6.114 -1.603 1.00 94.81 90 TYR A N 1
ATOM 767 C CA . TYR A 1 90 ? 0.910 6.495 -0.459 1.00 94.81 90 TYR A CA 1
ATOM 768 C C . TYR A 1 90 ? -0.508 6.905 -0.884 1.00 94.81 90 TYR A C 1
ATOM 770 O O . TYR A 1 90 ? -1.483 6.369 -0.358 1.00 94.81 90 TYR A O 1
ATOM 778 N N . LEU A 1 91 ? -0.641 7.781 -1.881 1.00 94.12 91 LEU A N 1
ATOM 779 C CA . LEU A 1 91 ? -1.945 8.217 -2.386 1.00 94.12 91 LEU A CA 1
ATOM 780 C C . LEU A 1 91 ? -2.763 7.053 -2.958 1.00 94.12 91 LEU A C 1
ATOM 782 O O . LEU A 1 91 ? -3.973 6.992 -2.738 1.00 94.12 91 LEU A O 1
ATOM 786 N N . MET A 1 92 ? -2.120 6.091 -3.627 1.00 93.88 92 MET A N 1
ATOM 787 C CA . MET A 1 92 ? -2.818 4.892 -4.089 1.00 93.88 92 MET A CA 1
ATOM 788 C C . MET A 1 92 ? -3.287 4.004 -2.939 1.00 93.88 92 MET A C 1
ATOM 790 O O . MET A 1 92 ? -4.397 3.489 -2.996 1.00 93.88 92 MET A O 1
ATOM 794 N N . ILE A 1 93 ? -2.480 3.831 -1.890 1.00 93.62 93 ILE A N 1
ATOM 795 C CA . ILE A 1 93 ? -2.882 3.073 -0.696 1.00 93.62 93 ILE A CA 1
ATOM 796 C C . ILE A 1 93 ? -4.162 3.673 -0.108 1.00 93.62 93 ILE A C 1
ATOM 798 O O . ILE A 1 93 ? -5.116 2.942 0.144 1.00 93.62 93 ILE A O 1
ATOM 802 N N . ILE A 1 94 ? -4.214 5.000 0.047 1.00 92.62 94 ILE A N 1
ATOM 803 C CA . ILE A 1 94 ? -5.411 5.691 0.540 1.00 92.62 94 ILE A CA 1
ATOM 804 C C . ILE A 1 94 ? -6.592 5.512 -0.423 1.00 92.62 94 ILE A C 1
ATOM 806 O O . ILE A 1 94 ? -7.683 5.164 0.019 1.00 92.62 94 ILE A O 1
ATOM 810 N N . SER A 1 95 ? -6.377 5.673 -1.732 1.00 90.69 95 SER A N 1
ATOM 811 C CA . SER A 1 95 ? -7.417 5.457 -2.749 1.00 90.69 95 SER A CA 1
ATOM 812 C C . SER A 1 95 ? -8.013 4.043 -2.679 1.00 90.69 95 SER A C 1
ATOM 814 O O . SER A 1 95 ? -9.231 3.875 -2.650 1.00 90.69 95 SER A O 1
ATOM 816 N N . LEU A 1 96 ? -7.166 3.018 -2.543 1.00 90.56 96 LEU A N 1
ATOM 817 C CA . LEU A 1 96 ? -7.590 1.622 -2.417 1.00 90.56 96 LEU A CA 1
ATOM 818 C C . LEU A 1 96 ? -8.419 1.357 -1.156 1.00 90.56 96 LEU A C 1
ATOM 820 O O . LEU A 1 96 ? -9.326 0.529 -1.209 1.00 90.56 96 LEU A O 1
ATOM 824 N N . ILE A 1 97 ? -8.122 2.046 -0.051 1.00 90.12 97 ILE A N 1
ATOM 825 C CA . ILE A 1 97 ? -8.877 1.941 1.206 1.00 90.12 97 ILE A CA 1
ATOM 826 C C . ILE A 1 97 ? -10.234 2.656 1.104 1.00 90.12 97 ILE A C 1
ATOM 828 O O . ILE A 1 97 ? -11.219 2.175 1.657 1.00 90.12 97 ILE A O 1
ATOM 832 N N . CYS A 1 98 ? -10.299 3.796 0.413 1.00 85.81 98 CYS A N 1
ATOM 833 C CA . CYS A 1 98 ? -11.499 4.638 0.370 1.00 85.81 98 CYS A CA 1
ATOM 834 C C . CYS A 1 98 ? -12.549 4.192 -0.661 1.00 85.81 98 CYS A C 1
ATOM 836 O O . CYS A 1 98 ? -13.720 4.524 -0.508 1.00 85.81 98 CYS A O 1
ATOM 838 N N . VAL A 1 99 ? -12.161 3.468 -1.715 1.00 77.81 99 VAL A N 1
ATOM 839 C CA . VAL A 1 99 ? -13.059 3.127 -2.839 1.00 77.81 99 VAL A CA 1
ATOM 840 C C . VAL A 1 99 ? -13.692 1.720 -2.707 1.00 77.81 99 VAL A C 1
ATOM 842 O O . VAL A 1 99 ? -14.487 1.336 -3.564 1.00 77.81 99 VAL A O 1
ATOM 845 N N . ARG A 1 100 ? -13.376 0.921 -1.670 1.00 63.72 100 ARG A N 1
ATOM 846 C CA . ARG A 1 100 ? -13.719 -0.526 -1.597 1.00 63.72 100 ARG A CA 1
ATOM 847 C C . ARG A 1 100 ? -14.297 -1.029 -0.274 1.00 63.72 100 ARG A C 1
ATOM 849 O O . ARG A 1 100 ? -15.298 -1.793 -0.288 1.00 63.72 100 ARG A O 1
#

Organism: NCBI:txid1070528

Sequence (100 aa):
MFIDFYSIHSINNGKVIIGYTEYFSKYFHITVTKRNYQDIKDIPSNRNNVIIKSNNDYFLIQCIFYTQYIKSNKIIKFDYKKHNIPENIYLMIISLICVR

Radius of gyration: 13.38 Å; chains: 1; bounding box: 29×20×38 Å

Secondary structure (DSSP, 8-state):
--EEEEEEEEETTEEEEEEEETTTTEEEEEEEEEE-HHHHTTS---SSEEEEEETTEEEEEEEEEE-S----S--B---TTTTT--HHHHHHHHHHHH--

Foldseek 3Di:
DDWFWQDWDDDVQWIWTWTADPQVRKIKIKIKHKDDCVVCVPPDDDLQWHWDDDPRIIIIIGMDIDNDDDDDPDTDDDDCVVVVHDPVRVVVVVVSSNPD

pLDDT: mean 87.81, std 8.09, range [59.84, 96.0]